Protein AF-A0A8J4WBY6-F1 (afdb_monomer)

Mean predicted aligned error: 2.32 Å

Solvent-accessible surface area (backbone atoms only — not comparable to full-atom values): 5522 Å² total; per-residue (Å²): 133,83,48,79,91,40,59,70,62,47,55,49,50,33,59,79,66,58,47,54,85,70,50,62,64,41,81,64,58,19,25,68,52,59,85,90,66,89,68,97,44,59,15,42,73,48,71,26,58,49,22,48,69,50,50,46,57,50,56,64,29,73,71,44,67,74,27,47,78,41,78,78,40,66,59,46,97,87,69,38,59,60,69,51,52,53,55,57,57,74,66,108

Structure (mmCIF, N/CA/C/O backbone):
data_AF-A0A8J4WBY6-F1
#
_entry.id   AF-A0A8J4WBY6-F1
#
loop_
_atom_site.group_PDB
_atom_site.id
_atom_site.type_symbol
_atom_site.label_atom_id
_atom_site.label_alt_id
_atom_site.label_comp_id
_atom_site.label_asym_id
_atom_site.label_entity_id
_atom_site.label_seq_id
_atom_site.pdbx_PDB_ins_code
_atom_site.Cartn_x
_atom_site.Cartn_y
_atom_site.Cartn_z
_atom_site.occupancy
_atom_site.B_iso_or_equiv
_atom_site.auth_seq_id
_atom_site.auth_comp_id
_atom_site.auth_asym_id
_atom_site.auth_atom_id
_atom_site.pdbx_PDB_model_num
ATOM 1 N N . MET A 1 1 ? -8.811 12.914 5.405 1.00 81.00 1 MET A N 1
ATOM 2 C CA . MET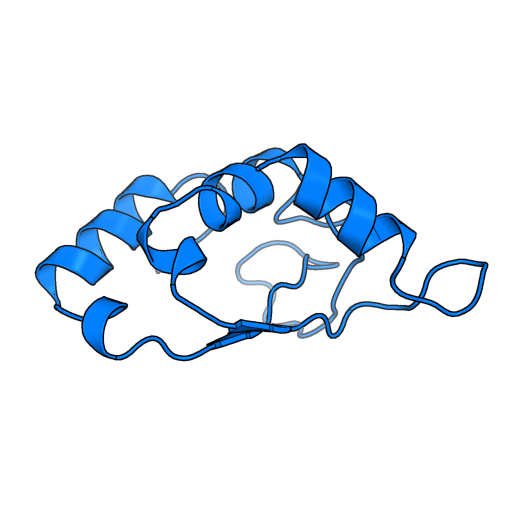 A 1 1 ? -8.553 12.215 4.132 1.00 81.00 1 MET A CA 1
ATOM 3 C C . MET A 1 1 ? -7.165 11.610 4.241 1.00 81.00 1 MET A C 1
ATOM 5 O O . MET A 1 1 ? -6.316 12.239 4.866 1.00 81.00 1 MET A O 1
ATOM 9 N N . TRP A 1 2 ? -6.964 10.394 3.747 1.00 90.38 2 TRP A N 1
ATOM 10 C CA . TRP A 1 2 ? -5.650 9.750 3.766 1.00 90.38 2 TRP A CA 1
ATOM 11 C C . TRP A 1 2 ? -4.750 10.310 2.658 1.00 90.38 2 TRP A C 1
ATOM 13 O O . TRP A 1 2 ? -5.240 10.670 1.589 1.00 90.38 2 TRP A O 1
ATOM 23 N N . THR A 1 3 ? -3.456 10.425 2.941 1.00 93.56 3 THR A N 1
ATOM 24 C CA . THR A 1 3 ? -2.386 10.767 2.000 1.00 93.56 3 THR A CA 1
ATOM 25 C C . THR A 1 3 ? -1.074 10.186 2.521 1.00 93.56 3 THR A C 1
ATOM 27 O O . THR A 1 3 ? -0.931 10.012 3.729 1.00 93.56 3 THR A O 1
ATOM 30 N N . THR A 1 4 ? -0.100 9.956 1.639 1.00 92.88 4 THR A N 1
ATOM 31 C CA . THR A 1 4 ? 1.239 9.503 2.038 1.00 92.88 4 THR A CA 1
ATOM 32 C C . THR A 1 4 ? 1.796 10.368 3.173 1.00 92.88 4 THR A C 1
ATOM 34 O O . THR A 1 4 ? 1.868 11.593 3.034 1.00 92.88 4 THR A O 1
ATOM 37 N N . GLY A 1 5 ? 2.183 9.738 4.282 1.00 93.56 5 GLY A N 1
ATOM 38 C CA . GLY A 1 5 ? 2.725 10.385 5.477 1.00 93.56 5 GLY A CA 1
ATOM 39 C C . GLY A 1 5 ? 1.718 10.624 6.608 1.00 93.56 5 GLY A C 1
ATOM 40 O O . GLY A 1 5 ? 2.092 11.222 7.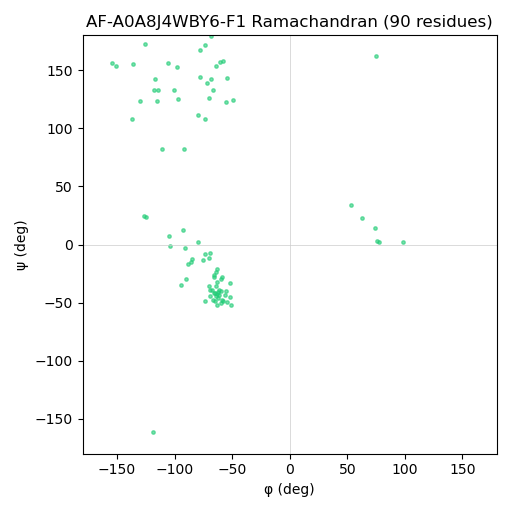618 1.00 93.56 5 GLY A O 1
ATOM 41 N N . ASN A 1 6 ? 0.454 10.203 6.466 1.00 95.94 6 ASN A N 1
ATOM 42 C CA . ASN A 1 6 ? -0.538 10.248 7.549 1.00 95.94 6 ASN A CA 1
ATOM 43 C C . ASN A 1 6 ? -1.210 8.897 7.859 1.00 95.94 6 ASN A C 1
ATOM 45 O O . ASN A 1 6 ? -2.304 8.866 8.431 1.00 95.94 6 ASN A O 1
ATOM 49 N N . GLU A 1 7 ? -0.545 7.793 7.522 1.00 96.81 7 GLU A N 1
ATOM 50 C CA . GLU A 1 7 ? -1.011 6.409 7.671 1.00 96.81 7 GLU A CA 1
ATOM 51 C C . GLU A 1 7 ? -1.509 6.135 9.095 1.00 96.81 7 GLU A C 1
ATOM 53 O O . GLU A 1 7 ? -2.664 5.750 9.278 1.00 96.81 7 GLU A O 1
ATOM 58 N N . ALA A 1 8 ? -0.699 6.453 10.110 1.00 95.94 8 ALA A N 1
ATOM 59 C CA . ALA A 1 8 ? -1.062 6.279 11.517 1.00 95.94 8 ALA A CA 1
ATOM 60 C C . ALA A 1 8 ? -2.379 6.982 11.904 1.00 95.94 8 ALA A C 1
ATOM 62 O O . ALA A 1 8 ? -3.200 6.424 12.632 1.00 95.94 8 ALA A O 1
ATOM 63 N N . SER A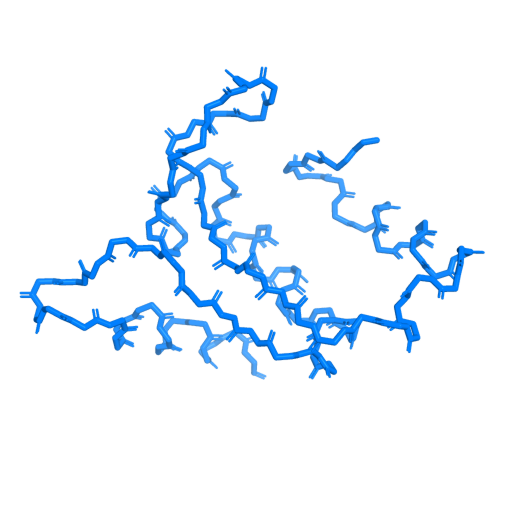 1 9 ? -2.619 8.196 11.392 1.00 97.19 9 SER A N 1
ATOM 64 C CA . SER A 1 9 ? -3.856 8.938 11.668 1.00 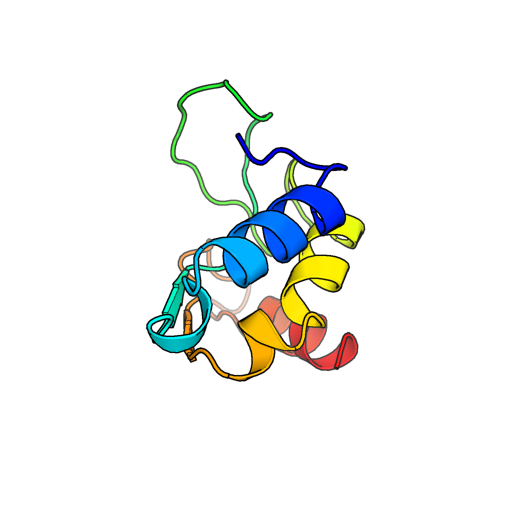97.19 9 SER A CA 1
ATOM 65 C C . SER A 1 9 ? -5.069 8.306 10.979 1.00 97.19 9 SER A C 1
ATOM 67 O O . SER A 1 9 ? -6.163 8.296 11.546 1.00 97.19 9 SER A O 1
ATOM 69 N N . MET A 1 10 ? -4.886 7.767 9.771 1.00 96.62 10 MET A N 1
ATOM 70 C CA . MET A 1 10 ? -5.932 7.042 9.049 1.00 96.62 10 MET A CA 1
ATOM 71 C C . MET A 1 10 ? -6.298 5.737 9.766 1.00 96.62 10 MET A C 1
ATOM 73 O O . MET A 1 10 ? -7.484 5.503 10.011 1.00 96.62 10 MET A O 1
ATOM 77 N N . LEU A 1 11 ? -5.292 4.950 10.164 1.00 96.88 11 LEU A N 1
ATOM 78 C CA . LEU A 1 11 ? -5.468 3.694 10.897 1.00 96.88 11 LEU A CA 1
ATOM 79 C C . LEU A 1 11 ? -6.233 3.917 12.204 1.00 96.88 11 LEU A C 1
ATOM 81 O O . LEU A 1 11 ? -7.248 3.264 12.453 1.00 96.88 11 LEU A O 1
ATOM 85 N N . GLU A 1 12 ? -5.811 4.910 12.990 1.00 97.25 12 GLU A N 1
ATOM 86 C CA . GLU A 1 12 ? -6.470 5.255 14.249 1.00 97.25 12 GLU A CA 1
ATOM 87 C C . GLU A 1 12 ? -7.923 5.684 14.043 1.00 97.25 12 GLU A C 1
ATOM 89 O O . GLU A 1 12 ? -8.828 5.228 14.743 1.00 97.25 12 GLU A O 1
ATOM 94 N N . LYS A 1 13 ? -8.186 6.508 13.026 1.00 97.31 13 LYS A N 1
ATOM 95 C CA . LYS A 1 13 ? -9.553 6.918 12.712 1.00 97.31 13 LYS A CA 1
ATOM 96 C C . LYS A 1 13 ? -10.439 5.723 12.352 1.00 97.31 13 LYS A C 1
ATOM 98 O O . LYS A 1 13 ? -11.599 5.700 12.752 1.00 97.31 13 LYS A O 1
ATOM 103 N N . GLY A 1 14 ? -9.917 4.742 11.618 1.00 96.81 14 GLY A N 1
ATOM 104 C CA . GLY A 1 14 ? -10.667 3.526 11.310 1.00 96.81 14 GLY A CA 1
ATOM 105 C C . GL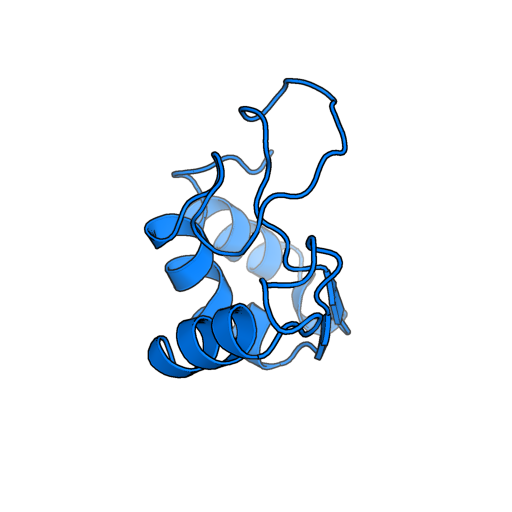Y A 1 14 ? -11.004 2.705 12.560 1.00 96.81 14 GLY A C 1
ATOM 106 O O . GLY A 1 14 ? -12.115 2.184 12.641 1.00 96.81 14 GLY A O 1
ATOM 107 N N . ARG A 1 15 ? -10.113 2.666 13.569 1.00 96.31 15 ARG A N 1
ATOM 108 C CA . ARG A 1 15 ? -10.376 1.989 14.854 1.00 96.31 15 ARG A CA 1
ATOM 109 C C . ARG A 1 15 ? -11.510 2.676 15.599 1.00 96.31 15 ARG A C 1
ATOM 111 O O . ARG A 1 15 ? -12.466 2.023 15.998 1.00 96.31 15 ARG A O 1
ATOM 118 N N . LEU A 1 16 ? -11.441 4.003 15.712 1.00 97.88 16 LEU A N 1
ATOM 119 C CA . LEU A 1 16 ? -12.471 4.812 16.372 1.00 97.88 16 LEU A CA 1
ATOM 120 C C . LEU A 1 16 ? -13.853 4.671 15.721 1.00 97.88 16 LEU A C 1
ATOM 122 O O . LEU A 1 16 ? -14.869 4.817 16.395 1.00 97.88 16 LEU A O 1
ATOM 126 N N . LEU A 1 17 ? -13.895 4.407 14.414 1.00 97.31 17 LEU A N 1
ATOM 127 C CA . LEU A 1 17 ? -15.132 4.224 13.658 1.00 97.31 17 LEU A CA 1
ATOM 128 C C . LEU A 1 17 ? -15.603 2.762 13.590 1.00 97.31 17 LEU A C 1
ATOM 130 O O . LEU A 1 17 ? -16.648 2.516 12.993 1.00 97.31 17 LEU A O 1
ATOM 134 N N . GLY A 1 18 ? -14.849 1.803 14.144 1.00 96.56 18 GLY A N 1
ATOM 135 C CA . GLY A 1 18 ? -15.142 0.370 14.008 1.00 96.56 18 GLY A CA 1
ATOM 136 C C . GLY A 1 18 ? -15.085 -0.131 12.559 1.00 96.56 18 GLY A C 1
ATOM 137 O O . GLY A 1 18 ? -15.728 -1.114 12.213 1.00 96.56 18 GLY A O 1
ATOM 138 N N . TYR A 1 19 ? -14.358 0.568 11.680 1.00 96.06 19 TYR A N 1
ATOM 139 C CA . TYR A 1 19 ? -14.325 0.261 10.246 1.00 96.06 19 TYR A CA 1
ATOM 140 C C . TYR A 1 19 ? -13.643 -1.082 9.960 1.00 96.06 19 TYR A C 1
ATOM 142 O O . TYR A 1 19 ? -14.079 -1.836 9.091 1.00 96.06 19 TYR A O 1
ATOM 150 N N . TRP A 1 20 ? -12.572 -1.377 10.699 1.00 96.12 20 TRP A N 1
ATOM 151 C CA . TRP A 1 20 ? -11.708 -2.527 10.442 1.00 96.12 20 TRP A CA 1
ATOM 152 C C . TRP A 1 20 ? -12.408 -3.871 10.651 1.00 96.12 20 TRP A C 1
ATOM 154 O O . TRP A 1 20 ? -12.058 -4.827 9.968 1.00 96.12 20 TRP A O 1
ATOM 164 N N . ASP A 1 21 ? -13.435 -3.933 11.500 1.00 94.94 21 ASP A N 1
ATOM 165 C CA . ASP A 1 21 ? -14.200 -5.160 11.772 1.00 94.94 21 ASP A CA 1
ATOM 166 C C . ASP A 1 21 ? -14.957 -5.672 10.533 1.00 94.94 21 ASP A C 1
ATOM 168 O O . ASP A 1 21 ? -15.280 -6.854 10.432 1.00 94.94 21 ASP A O 1
ATOM 172 N N . ALA A 1 22 ? -15.241 -4.781 9.578 1.00 95.88 22 ALA A N 1
ATOM 173 C CA . ALA A 1 22 ? -15.934 -5.098 8.333 1.00 95.88 22 ALA A CA 1
ATOM 174 C C . ALA A 1 22 ? -14.998 -5.158 7.112 1.00 95.88 22 ALA A C 1
ATOM 176 O O . ALA A 1 22 ? -15.466 -5.408 5.996 1.00 95.88 22 ALA A O 1
ATOM 177 N N . LEU A 1 23 ? -13.692 -4.909 7.279 1.00 96.94 23 LEU A N 1
ATOM 178 C CA . LEU A 1 23 ? -12.749 -4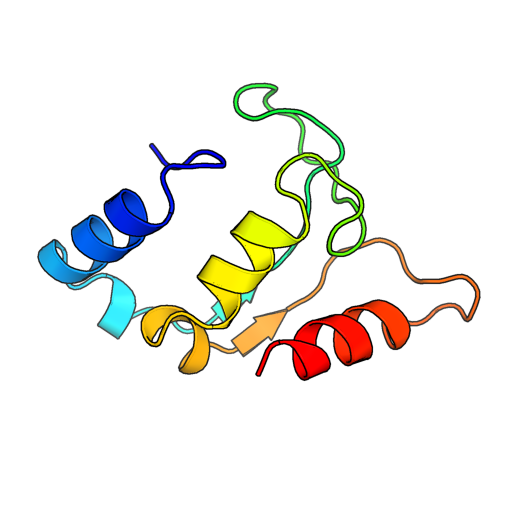.903 6.164 1.00 96.94 23 LEU A CA 1
ATOM 179 C C . LEU A 1 23 ? -12.470 -6.337 5.693 1.00 96.94 23 LEU A C 1
ATOM 181 O O . LEU A 1 23 ? -11.753 -7.089 6.343 1.00 96.94 23 LEU A O 1
ATOM 185 N N . ALA A 1 24 ? -12.997 -6.696 4.523 1.00 96.88 24 ALA A N 1
ATOM 186 C CA . ALA A 1 24 ? -12.795 -8.023 3.939 1.00 96.88 24 ALA A CA 1
ATOM 187 C C . ALA A 1 24 ? -11.621 -8.083 2.946 1.00 96.88 24 ALA A C 1
ATOM 189 O O . ALA A 1 24 ? -10.942 -9.105 2.842 1.00 96.88 24 ALA A O 1
ATOM 190 N N . ALA A 1 25 ? -11.389 -7.006 2.191 1.00 97.62 25 ALA A N 1
ATOM 191 C CA . ALA A 1 25 ? -10.376 -6.969 1.145 1.00 97.62 25 ALA A CA 1
ATOM 192 C C . ALA A 1 25 ? -9.807 -5.563 0.936 1.00 97.62 25 ALA A C 1
ATOM 194 O O . ALA A 1 25 ? -10.486 -4.562 1.170 1.00 97.62 25 ALA A O 1
ATOM 195 N N . VAL A 1 26 ? -8.570 -5.509 0.446 1.00 97.38 26 VAL A N 1
ATOM 196 C CA . VAL A 1 26 ? -7.855 -4.291 0.070 1.00 97.38 26 VAL A CA 1
ATOM 197 C C . VAL A 1 26 ? -7.280 -4.473 -1.328 1.00 97.38 26 VAL A C 1
ATOM 199 O O . VAL A 1 26 ? -6.497 -5.391 -1.572 1.00 97.38 26 VAL A O 1
ATOM 202 N N . HIS A 1 27 ? -7.634 -3.572 -2.241 1.00 98.19 27 HIS A N 1
ATOM 203 C CA . HIS A 1 27 ? -6.903 -3.414 -3.495 1.00 98.19 27 HIS A CA 1
ATOM 204 C C . HIS A 1 27 ? -5.658 -2.585 -3.199 1.00 98.19 27 HIS A C 1
ATOM 206 O O . HIS A 1 27 ? -5.749 -1.418 -2.814 1.00 98.19 27 HIS A O 1
ATOM 212 N N . PHE A 1 28 ? -4.497 -3.218 -3.284 1.00 97.94 28 PHE A N 1
ATOM 213 C CA . PHE A 1 28 ? -3.261 -2.695 -2.728 1.00 97.94 28 PHE A CA 1
ATOM 214 C C . PHE A 1 28 ? -2.308 -2.295 -3.847 1.00 97.94 28 PHE A C 1
ATOM 216 O O . PHE A 1 28 ? -1.418 -3.044 -4.238 1.00 97.94 28 PHE A O 1
ATOM 223 N N . ASN A 1 29 ? -2.529 -1.098 -4.382 1.00 98.25 29 ASN A N 1
ATOM 224 C CA . ASN A 1 29 ? -1.825 -0.583 -5.550 1.00 98.25 29 ASN A CA 1
ATOM 225 C C . ASN A 1 29 ? -1.013 0.660 -5.171 1.00 98.25 29 ASN A C 1
ATOM 227 O O . ASN A 1 29 ? -1.484 1.501 -4.403 1.00 98.25 29 ASN A O 1
ATOM 231 N N . ASP A 1 30 ? 0.184 0.813 -5.741 1.00 98.25 30 ASP A N 1
ATOM 232 C CA . ASP A 1 30 ? 0.867 2.109 -5.719 1.00 98.25 30 ASP A CA 1
ATOM 233 C C . ASP A 1 30 ? 0.235 3.034 -6.782 1.00 98.25 30 ASP A C 1
ATOM 235 O O . ASP A 1 30 ? -0.517 2.588 -7.652 1.00 98.25 30 ASP A O 1
ATOM 239 N N . SER A 1 31 ? 0.534 4.330 -6.752 1.00 97.88 31 SER A N 1
ATOM 240 C CA . SER A 1 31 ? -0.023 5.322 -7.677 1.00 97.88 31 SER A CA 1
ATOM 241 C C . SER A 1 31 ? 1.047 5.917 -8.585 1.00 97.88 31 SER A C 1
ATOM 243 O O . SER A 1 31 ? 2.071 6.412 -8.117 1.00 97.88 31 SER A O 1
ATOM 245 N N . LYS A 1 32 ? 0.776 5.991 -9.894 1.00 98.19 32 LYS A N 1
ATOM 246 C CA . LYS A 1 32 ? 1.625 6.719 -10.857 1.00 98.19 32 LYS A CA 1
ATOM 247 C C . LYS A 1 32 ? 1.582 8.242 -10.676 1.00 98.19 32 LYS A C 1
ATOM 249 O O . LYS A 1 32 ? 2.349 8.937 -11.337 1.00 98.19 32 LYS A O 1
ATOM 254 N N . TYR A 1 33 ? 0.710 8.777 -9.815 1.00 97.31 33 TYR A N 1
ATOM 255 C CA . TYR A 1 33 ? 0.549 10.219 -9.597 1.00 97.31 33 TYR A CA 1
ATOM 256 C C . TYR A 1 33 ? 0.442 10.603 -8.111 1.00 97.31 33 TYR A C 1
ATOM 258 O O . TYR A 1 33 ? -0.033 9.800 -7.305 1.00 97.31 33 TYR A O 1
ATOM 266 N N . PRO A 1 34 ? 0.798 11.851 -7.741 1.00 96.19 34 PRO A N 1
ATOM 267 C CA . PRO A 1 34 ? 0.609 12.359 -6.385 1.00 96.19 34 PRO A CA 1
ATOM 268 C C . PRO A 1 34 ? -0.849 12.310 -5.909 1.00 96.19 34 PRO A C 1
ATOM 270 O O . PRO A 1 34 ? -1.793 12.358 -6.710 1.00 96.19 34 PRO A O 1
ATOM 273 N N . SER A 1 35 ? -1.019 12.309 -4.585 1.00 95.06 35 SER A N 1
ATOM 274 C CA . SER A 1 35 ? -2.319 12.470 -3.926 1.00 95.06 35 SER A CA 1
ATOM 275 C C . SER A 1 35 ? -3.037 13.742 -4.397 1.00 95.06 35 SER A C 1
ATOM 277 O O . SER A 1 35 ? -2.409 14.766 -4.669 1.00 95.06 35 SER A O 1
ATOM 279 N N . GLY A 1 36 ? -4.362 13.669 -4.533 1.00 94.25 36 GLY A N 1
ATOM 280 C CA . GLY A 1 36 ? -5.193 14.780 -5.011 1.00 94.25 36 GLY A CA 1
ATOM 281 C C . GLY A 1 36 ? -5.173 15.012 -6.528 1.00 94.25 36 GLY A C 1
ATOM 282 O O . GLY A 1 36 ? -5.841 15.924 -7.004 1.00 94.25 36 GLY A O 1
ATOM 283 N N . SER A 1 37 ? -4.459 14.192 -7.309 1.00 95.56 37 SER A N 1
ATOM 284 C CA . SER A 1 37 ? -4.419 14.314 -8.778 1.00 95.56 37 SER A CA 1
ATOM 285 C C . SER A 1 37 ? -5.678 13.813 -9.500 1.00 95.56 37 SER A C 1
ATOM 287 O O . SER A 1 37 ? -5.833 14.082 -10.691 1.00 95.56 37 SER A O 1
ATOM 289 N N . CYS A 1 38 ? -6.562 13.085 -8.806 1.00 94.81 38 CYS A N 1
ATOM 290 C CA . CYS A 1 38 ? -7.787 12.486 -9.353 1.00 94.81 38 CYS A CA 1
ATOM 291 C C . CYS A 1 38 ? -7.548 11.604 -10.595 1.00 94.81 38 CYS A C 1
ATOM 293 O O . CYS A 1 38 ? -8.380 11.553 -11.502 1.00 94.81 38 CYS A O 1
ATOM 295 N N . LYS A 1 39 ? -6.399 10.917 -10.650 1.00 96.69 39 LYS A N 1
ATOM 296 C CA . LYS A 1 39 ? -6.048 9.974 -11.716 1.00 96.69 39 LYS A CA 1
ATOM 297 C C . LYS A 1 39 ? -5.929 8.565 -11.163 1.00 96.69 39 LYS A C 1
ATOM 299 O O . LYS A 1 39 ? -5.094 8.307 -10.305 1.00 96.69 39 LYS A O 1
ATOM 304 N N . ASP A 1 40 ? -6.708 7.662 -11.737 1.00 96.69 40 ASP A N 1
ATOM 305 C CA . ASP A 1 40 ? -6.692 6.247 -11.389 1.00 96.69 40 ASP A CA 1
ATOM 306 C C . ASP A 1 40 ? -5.712 5.490 -12.296 1.00 96.69 40 ASP A C 1
ATOM 308 O O . ASP A 1 40 ? -6.058 5.023 -13.386 1.00 96.69 40 ASP A O 1
ATOM 312 N N . ARG A 1 41 ? -4.424 5.534 -11.942 1.00 97.75 41 ARG A N 1
ATOM 313 C CA . ARG A 1 41 ? -3.349 4.849 -12.673 1.00 97.75 41 ARG A CA 1
ATOM 314 C C . ARG A 1 41 ? -2.412 4.185 -11.682 1.00 97.75 41 ARG A C 1
ATOM 316 O O . ARG A 1 41 ? -1.620 4.861 -11.025 1.00 97.75 41 ARG A O 1
ATO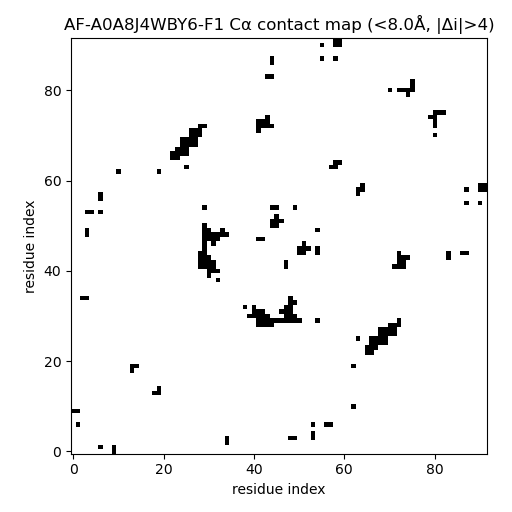M 323 N N . HIS A 1 42 ? -2.492 2.864 -11.625 1.00 98.31 42 HIS A N 1
ATOM 324 C CA . HIS A 1 42 ? -1.697 2.057 -10.716 1.00 98.31 42 HIS A CA 1
ATOM 325 C C . HIS A 1 42 ? -0.232 2.011 -11.146 1.00 98.31 42 HIS A C 1
ATOM 327 O O . HIS A 1 42 ? 0.081 1.902 -12.334 1.00 98.31 42 HIS A O 1
ATOM 333 N N . ALA A 1 43 ? 0.662 2.096 -10.171 1.00 98.19 43 ALA A N 1
ATOM 334 C CA . ALA A 1 43 ? 2.070 1.759 -10.303 1.00 98.19 43 ALA A CA 1
ATOM 335 C C . ALA A 1 43 ? 2.328 0.422 -9.602 1.00 98.19 43 ALA A C 1
ATOM 337 O O . ALA A 1 43 ? 1.588 0.029 -8.699 1.00 98.19 43 ALA A O 1
ATOM 338 N N . ARG A 1 44 ? 3.393 -0.270 -10.016 1.00 98.19 44 ARG A N 1
ATOM 339 C CA . ARG A 1 44 ? 3.879 -1.443 -9.284 1.00 98.19 44 ARG A CA 1
ATOM 340 C C . ARG A 1 44 ? 4.287 -1.065 -7.866 1.00 98.19 44 ARG A C 1
ATOM 342 O O . ARG A 1 44 ? 4.610 0.091 -7.589 1.00 98.19 44 ARG A O 1
ATOM 349 N N . ILE A 1 45 ? 4.286 -2.057 -6.988 1.00 98.31 45 ILE A N 1
ATOM 350 C CA . ILE A 1 45 ? 4.514 -1.874 -5.556 1.00 98.31 45 ILE A CA 1
ATOM 351 C C . ILE A 1 45 ? 5.848 -1.160 -5.296 1.00 98.31 45 ILE A C 1
ATOM 353 O O . ILE A 1 45 ? 6.909 -1.612 -5.727 1.00 98.31 45 ILE A O 1
ATOM 357 N N . GLY A 1 46 ? 5.780 -0.018 -4.606 1.00 97.50 46 GLY A N 1
ATOM 358 C CA . GLY A 1 46 ? 6.938 0.802 -4.249 1.00 97.50 46 GLY A CA 1
ATOM 359 C C . GLY A 1 46 ? 7.536 1.635 -5.390 1.00 97.50 46 GLY A C 1
ATOM 360 O O . GLY A 1 46 ? 8.551 2.298 -5.181 1.00 97.50 46 GLY A O 1
ATOM 361 N N . GLN A 1 47 ? 6.941 1.613 -6.586 1.00 97.62 47 GLN A N 1
ATOM 362 C CA . GLN A 1 47 ? 7.433 2.317 -7.782 1.00 97.62 47 GLN A CA 1
ATOM 363 C C . GLN A 1 47 ? 6.615 3.576 -8.107 1.00 97.62 47 GLN A C 1
ATOM 365 O O . GLN A 1 47 ? 6.802 4.177 -9.166 1.00 97.62 47 GLN A O 1
ATOM 370 N N . GLY A 1 48 ? 5.693 3.966 -7.227 1.00 97.75 48 GLY A N 1
ATOM 371 C CA . GLY A 1 48 ? 4.834 5.130 -7.382 1.00 97.75 48 GLY A CA 1
ATOM 372 C C . GLY A 1 48 ? 5.010 6.183 -6.287 1.00 97.75 48 GLY A C 1
ATOM 373 O O . GLY A 1 48 ? 6.029 6.266 -5.602 1.00 97.75 48 GLY A O 1
ATOM 374 N N . TYR A 1 49 ? 3.998 7.039 -6.169 1.00 97.88 49 TYR A N 1
ATOM 375 C CA . TYR A 1 49 ? 3.965 8.185 -5.260 1.00 97.88 49 TYR A CA 1
ATOM 376 C C . TYR A 1 49 ? 3.473 7.847 -3.848 1.00 97.88 49 TYR A C 1
ATOM 378 O O . TYR A 1 49 ? 3.663 8.661 -2.942 1.00 97.88 49 TYR A O 1
ATOM 386 N N . ILE A 1 50 ? 2.838 6.687 -3.638 1.00 97.88 50 ILE A N 1
ATOM 387 C CA . ILE A 1 50 ? 2.607 6.184 -2.276 1.00 97.88 50 ILE A CA 1
ATOM 388 C C . ILE A 1 50 ? 3.950 5.684 -1.746 1.00 97.88 50 ILE A C 1
ATOM 390 O O . ILE A 1 50 ? 4.400 6.118 -0.685 1.00 97.88 50 ILE A O 1
ATOM 394 N N . GLY A 1 51 ? 4.636 4.870 -2.554 1.00 97.88 51 GLY A N 1
ATOM 395 C CA . GLY A 1 51 ? 6.017 4.474 -2.337 1.00 97.88 51 GLY A CA 1
ATOM 396 C C . GLY A 1 51 ? 6.202 3.437 -1.230 1.00 97.88 51 GLY A C 1
ATOM 397 O O . GLY A 1 51 ? 5.359 3.232 -0.356 1.00 97.88 51 GLY A O 1
ATOM 398 N N . THR A 1 52 ? 7.369 2.790 -1.253 1.00 97.94 52 THR A N 1
ATOM 399 C CA . THR A 1 52 ? 7.682 1.611 -0.430 1.00 97.94 52 THR A CA 1
ATOM 400 C C . THR A 1 52 ? 7.403 1.808 1.054 1.00 97.94 52 THR A C 1
ATOM 402 O O . THR A 1 52 ? 6.802 0.941 1.675 1.00 97.94 52 THR A O 1
ATOM 405 N N . LYS A 1 53 ? 7.805 2.947 1.632 1.00 97.56 53 LYS A N 1
ATOM 406 C CA . LYS A 1 53 ? 7.699 3.174 3.079 1.00 97.56 53 LYS A CA 1
ATOM 407 C C . LYS A 1 53 ? 6.246 3.164 3.566 1.00 97.56 53 LYS A C 1
ATOM 409 O O . LYS A 1 53 ? 5.935 2.453 4.513 1.00 97.56 53 LYS A O 1
ATOM 414 N N . ALA A 1 54 ? 5.376 3.948 2.930 1.00 97.62 54 ALA A N 1
ATOM 415 C CA . ALA A 1 54 ? 3.976 4.048 3.338 1.00 97.62 54 ALA A CA 1
ATOM 416 C C . ALA A 1 54 ? 3.215 2.753 3.043 1.00 97.62 54 ALA A C 1
ATOM 418 O O . ALA A 1 54 ? 2.416 2.303 3.858 1.00 97.62 54 ALA A O 1
ATOM 419 N N . MET A 1 55 ? 3.500 2.114 1.904 1.00 97.88 55 MET A N 1
ATOM 420 C CA . MET A 1 55 ? 2.913 0.814 1.586 1.00 97.88 55 MET A CA 1
ATOM 421 C C . MET A 1 55 ? 3.323 -0.246 2.611 1.00 97.88 55 MET A C 1
ATOM 423 O O . MET A 1 55 ? 2.465 -0.957 3.121 1.00 97.88 55 MET A O 1
ATOM 427 N N . GLN A 1 56 ? 4.603 -0.320 2.973 1.00 98.00 56 GLN A N 1
ATOM 428 C CA . GLN A 1 56 ? 5.072 -1.233 4.011 1.00 98.00 56 GLN A CA 1
ATOM 429 C C . GLN A 1 56 ? 4.369 -0.977 5.350 1.00 98.00 56 GLN A C 1
ATOM 431 O O . GLN A 1 56 ? 3.867 -1.919 5.954 1.00 98.00 56 GLN A O 1
ATOM 436 N N . GLU A 1 57 ? 4.277 0.281 5.788 1.00 97.56 57 GLU A N 1
ATOM 437 C CA . GLU A 1 57 ? 3.580 0.645 7.029 1.00 97.56 57 GLU A CA 1
ATOM 438 C C . GLU A 1 57 ? 2.118 0.175 7.032 1.00 97.56 57 GLU A C 1
ATOM 440 O O . GLU A 1 57 ? 1.659 -0.399 8.019 1.00 97.56 57 GLU A O 1
ATOM 445 N N . LEU A 1 58 ? 1.403 0.358 5.917 1.00 97.12 58 LEU A N 1
ATOM 446 C CA . LEU A 1 58 ? 0.020 -0.095 5.776 1.00 97.12 58 LEU A CA 1
ATOM 447 C C . LEU A 1 58 ? -0.095 -1.617 5.727 1.00 97.12 58 LEU A C 1
ATOM 449 O O . LEU A 1 58 ? -0.967 -2.172 6.384 1.00 97.12 58 LEU A O 1
ATOM 453 N N . LEU A 1 59 ? 0.769 -2.304 4.974 1.00 97.62 59 LEU A N 1
ATOM 454 C CA . LEU A 1 59 ? 0.696 -3.757 4.851 1.00 97.62 59 LEU A CA 1
ATOM 455 C C . LEU A 1 59 ? 0.968 -4.437 6.197 1.00 97.62 59 LEU A C 1
ATOM 457 O O . LEU A 1 59 ? 0.252 -5.366 6.552 1.00 97.62 59 LEU A O 1
ATOM 461 N N . CYS A 1 60 ? 1.955 -3.962 6.960 1.00 97.25 60 CYS A N 1
ATOM 462 C CA . CYS A 1 60 ? 2.293 -4.501 8.280 1.00 97.25 60 CYS A CA 1
ATOM 463 C C . CYS A 1 60 ? 1.272 -4.131 9.373 1.00 97.25 60 CYS A C 1
ATOM 465 O O . CYS A 1 60 ? 1.372 -4.637 10.493 1.00 97.25 60 CYS A O 1
ATOM 467 N N . ALA A 1 61 ? 0.311 -3.247 9.088 1.00 96.81 61 ALA A N 1
ATOM 468 C CA . ALA A 1 61 ? -0.698 -2.846 10.056 1.00 96.81 61 ALA A CA 1
ATOM 469 C C . ALA A 1 61 ? -1.622 -4.036 10.395 1.00 96.81 61 ALA A C 1
ATOM 471 O O . ALA A 1 61 ? -2.122 -4.699 9.476 1.00 96.81 61 ALA A O 1
ATOM 472 N N . PRO A 1 62 ? -1.905 -4.309 11.686 1.00 95.69 62 PRO A N 1
ATOM 473 C CA . PRO A 1 62 ? -2.799 -5.398 12.091 1.00 95.69 62 PRO A CA 1
ATOM 474 C C . PRO A 1 62 ? -4.160 -5.365 11.385 1.00 95.69 62 PRO A C 1
ATOM 476 O O . PRO A 1 62 ? -4.726 -6.405 11.061 1.00 95.69 62 PRO A O 1
ATOM 479 N N . GLU A 1 63 ? -4.655 -4.163 11.094 1.00 94.88 63 GLU A N 1
ATOM 480 C CA . GLU A 1 63 ? -5.918 -3.918 10.405 1.00 94.88 63 GLU A CA 1
ATOM 481 C C . GLU A 1 63 ? -5.945 -4.459 8.972 1.00 94.88 63 GLU A C 1
ATOM 483 O O . 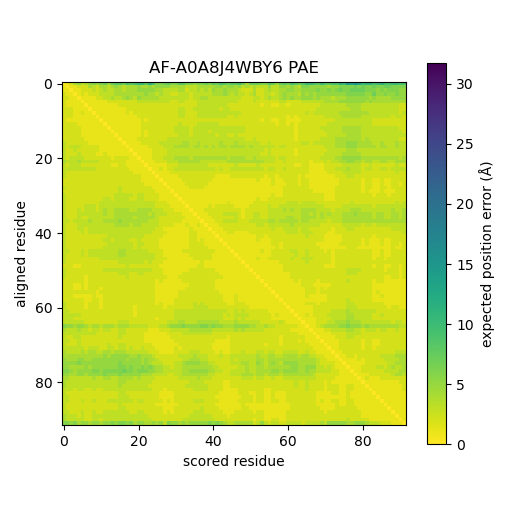GLU A 1 63 ? -7.005 -4.854 8.490 1.00 94.88 63 GLU A O 1
ATOM 488 N N . PHE A 1 64 ? -4.799 -4.467 8.285 1.00 95.50 64 PHE A N 1
ATOM 489 C CA . PHE A 1 64 ? -4.668 -4.944 6.906 1.00 95.50 64 PHE A CA 1
ATOM 490 C C . PHE A 1 64 ? -4.338 -6.438 6.857 1.00 95.50 64 PHE A C 1
ATOM 492 O O . PHE A 1 64 ? -4.753 -7.118 5.924 1.00 95.50 64 PHE A O 1
ATOM 499 N N . GLN A 1 65 ? -3.651 -6.970 7.874 1.00 94.25 65 GLN A N 1
ATOM 500 C CA . GLN A 1 65 ? -3.266 -8.387 7.954 1.00 94.25 65 GLN A CA 1
ATOM 501 C C . GLN A 1 65 ? -4.456 -9.358 8.015 1.00 94.25 65 GLN A C 1
ATOM 503 O O . GLN A 1 65 ? -4.320 -10.533 7.681 1.00 94.25 65 GLN A O 1
ATOM 508 N N . GLN A 1 66 ? -5.626 -8.874 8.422 1.00 90.56 66 GLN A N 1
ATOM 509 C CA . GLN A 1 66 ? -6.875 -9.642 8.434 1.00 90.56 66 GLN A CA 1
ATOM 510 C C . GLN A 1 66 ? -7.619 -9.642 7.086 1.00 90.56 66 GLN A C 1
ATOM 512 O O . GLN A 1 66 ? -8.545 -10.430 6.905 1.00 90.56 66 GLN A O 1
ATOM 517 N N . ALA A 1 67 ? -7.237 -8.774 6.145 1.00 96.19 67 ALA A N 1
ATOM 518 C CA . ALA A 1 67 ? -7.929 -8.602 4.874 1.00 96.19 67 ALA A CA 1
ATOM 519 C C . ALA A 1 67 ? -7.255 -9.381 3.735 1.00 96.19 67 ALA A C 1
ATOM 521 O O . ALA A 1 67 ? -6.041 -9.585 3.708 1.00 96.19 67 ALA A O 1
ATOM 522 N N . VAL A 1 68 ? -8.045 -9.767 2.732 1.00 97.69 68 VAL A N 1
ATOM 523 C CA . VAL A 1 68 ? -7.500 -10.274 1.466 1.00 97.69 68 VAL A CA 1
ATOM 524 C C . VAL A 1 68 ? -6.845 -9.123 0.708 1.00 97.69 68 VAL A C 1
ATOM 526 O O . VAL A 1 68 ? -7.486 -8.114 0.428 1.00 97.69 68 VAL A O 1
ATOM 529 N N . VAL A 1 69 ? -5.581 -9.289 0.325 1.00 97.62 69 VAL A N 1
ATOM 530 C CA . VAL A 1 69 ? -4.855 -8.299 -0.476 1.00 97.62 69 VAL A CA 1
ATOM 531 C C . VAL A 1 69 ? -4.900 -8.677 -1.955 1.00 97.62 69 VAL A C 1
ATOM 533 O O . VAL A 1 69 ? -4.511 -9.783 -2.332 1.00 97.62 69 VAL A O 1
ATOM 536 N N . VAL A 1 70 ? -5.367 -7.749 -2.791 1.00 98.19 70 V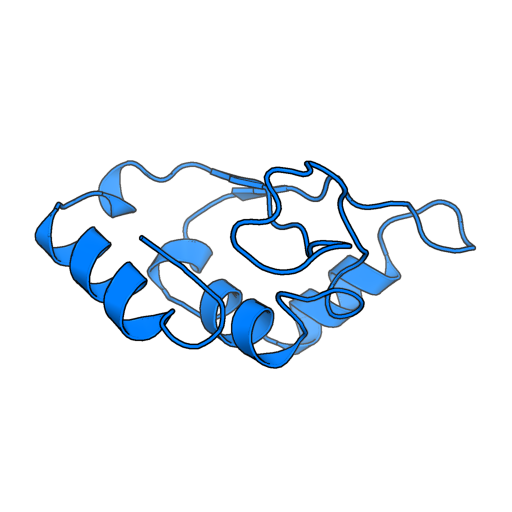AL A N 1
ATOM 537 C CA . VAL A 1 70 ? -5.515 -7.914 -4.244 1.00 98.19 70 VAL A CA 1
ATOM 538 C C . VAL A 1 70 ? -4.628 -6.904 -4.966 1.00 98.19 70 VAL A C 1
ATOM 540 O O . VAL A 1 70 ? -4.637 -5.721 -4.630 1.00 98.19 70 VAL A O 1
ATOM 543 N N . LEU A 1 71 ? -3.873 -7.369 -5.963 1.00 98.06 71 LEU A N 1
ATOM 544 C CA . LEU A 1 71 ? -3.059 -6.521 -6.833 1.00 98.06 71 LEU A CA 1
ATOM 545 C C . LEU A 1 71 ? -3.771 -6.287 -8.165 1.00 98.06 71 LEU A C 1
ATOM 547 O O . LEU A 1 71 ? -4.226 -7.232 -8.805 1.00 98.06 71 LEU A O 1
ATOM 551 N N . GLU A 1 72 ? -3.800 -5.032 -8.597 1.00 97.88 72 GLU A N 1
ATOM 552 C CA . GLU A 1 72 ? -4.295 -4.582 -9.906 1.00 97.88 72 GLU A CA 1
ATOM 553 C C . GLU A 1 72 ? -3.221 -3.738 -10.616 1.00 97.88 72 GLU A C 1
ATOM 555 O O . GLU A 1 72 ? -3.519 -2.849 -11.421 1.00 97.88 72 GLU A O 1
ATOM 560 N N . THR A 1 73 ? -1.956 -3.964 -10.252 1.00 97.19 73 THR A N 1
ATOM 561 C CA . THR A 1 73 ? -0.790 -3.289 -10.822 1.00 97.19 73 THR A CA 1
ATOM 562 C C . THR A 1 73 ? -0.495 -3.804 -12.234 1.00 97.19 73 THR A C 1
ATOM 564 O O . THR A 1 73 ? -1.096 -4.759 -12.718 1.00 97.19 73 THR A O 1
ATOM 567 N N . GLU A 1 74 ? 0.426 -3.163 -12.947 1.00 94.75 74 GLU A N 1
ATOM 568 C CA . GLU A 1 74 ? 0.959 -3.752 -14.180 1.00 94.75 74 GLU A CA 1
ATOM 569 C C . GLU A 1 74 ? 1.806 -4.986 -13.834 1.00 94.75 74 GLU A C 1
ATOM 571 O O . GLU A 1 74 ? 2.531 -4.988 -12.837 1.00 94.75 74 GLU A O 1
ATOM 576 N N . SER A 1 75 ? 1.735 -6.035 -14.656 1.00 96.50 75 SER A N 1
ATOM 577 C CA . SER A 1 75 ? 2.586 -7.215 -14.485 1.00 96.50 75 SER A CA 1
ATOM 578 C C . SER A 1 75 ? 4.070 -6.872 -14.676 1.00 96.50 75 SER A C 1
ATOM 580 O O . SER A 1 75 ? 4.425 -5.924 -15.380 1.00 96.50 75 SER A O 1
ATOM 582 N N . GLY A 1 76 ? 4.952 -7.651 -14.049 1.00 94.12 76 GLY A N 1
ATOM 583 C CA . GLY A 1 76 ? 6.391 -7.577 -14.274 1.00 94.12 76 GLY A CA 1
ATOM 584 C C . GLY A 1 76 ? 6.806 -8.059 -15.665 1.00 94.12 76 GLY A C 1
ATOM 585 O O . GLY A 1 76 ? 5.984 -8.489 -16.471 1.00 94.12 76 GLY A O 1
ATOM 586 N N . GLU A 1 77 ? 8.111 -8.009 -15.938 1.00 94.44 77 GLU A N 1
ATOM 587 C CA . GLU A 1 77 ? 8.689 -8.445 -17.220 1.00 94.44 77 GLU A CA 1
ATOM 588 C C . GLU A 1 77 ? 8.392 -9.917 -17.542 1.00 94.44 77 GLU A C 1
ATOM 590 O O . GLU A 1 77 ? 8.283 -10.291 -18.706 1.00 94.44 77 GLU A O 1
ATOM 595 N N . ASP A 1 78 ? 8.209 -10.744 -16.511 1.00 96.25 78 ASP A N 1
ATOM 596 C CA . ASP A 1 78 ? 7.824 -12.151 -16.625 1.00 96.25 78 ASP A CA 1
ATOM 597 C C . ASP A 1 78 ? 6.317 -12.356 -16.881 1.00 96.25 78 ASP A C 1
ATOM 599 O O . ASP A 1 78 ? 5.849 -13.492 -16.949 1.00 96.25 78 ASP A O 1
ATOM 603 N N . GLY A 1 79 ? 5.548 -11.271 -17.008 1.00 97.38 79 GLY A N 1
ATOM 604 C CA . GLY A 1 79 ? 4.100 -11.298 -17.185 1.00 97.38 79 GLY A CA 1
ATOM 605 C C . GLY A 1 79 ? 3.324 -11.662 -15.917 1.00 97.38 79 GLY A C 1
ATOM 606 O O . GLY A 1 79 ? 2.137 -11.968 -16.008 1.00 97.38 79 GLY A O 1
ATOM 607 N N . THR A 1 80 ? 3.955 -11.641 -14.736 1.00 97.25 80 THR A N 1
ATOM 608 C CA . THR A 1 80 ? 3.306 -11.995 -13.464 1.00 97.25 80 THR A CA 1
ATOM 609 C C . THR A 1 80 ? 3.445 -10.900 -12.403 1.00 97.25 80 THR A C 1
ATOM 611 O O . THR A 1 80 ? 4.166 -9.921 -12.575 1.00 97.25 80 THR A O 1
ATOM 614 N N . HIS A 1 81 ? 2.763 -11.068 -11.266 1.00 97.69 81 HIS A N 1
ATOM 615 C CA . HIS A 1 81 ? 2.937 -10.218 -10.078 1.00 97.69 81 HIS A CA 1
ATOM 616 C C . HIS A 1 81 ? 3.961 -10.781 -9.082 1.00 97.69 81 HIS A C 1
ATOM 618 O O . HIS A 1 81 ? 4.016 -10.331 -7.940 1.00 97.69 81 HIS A O 1
ATOM 624 N N . ARG A 1 82 ? 4.760 -11.786 -9.470 1.00 97.81 82 ARG A N 1
ATOM 625 C CA . ARG A 1 82 ? 5.668 -12.493 -8.557 1.00 97.81 82 ARG A CA 1
ATOM 626 C C . ARG A 1 82 ? 6.602 -11.545 -7.813 1.00 97.81 82 ARG A C 1
ATOM 628 O O . ARG A 1 82 ? 6.674 -11.636 -6.595 1.00 97.81 82 ARG A O 1
ATOM 635 N N . GLY A 1 83 ? 7.265 -10.636 -8.528 1.00 97.69 83 GLY A N 1
ATOM 636 C CA . GLY A 1 83 ? 8.213 -9.700 -7.917 1.00 97.69 83 GLY A CA 1
ATOM 637 C C . GLY A 1 83 ? 7.557 -8.760 -6.902 1.00 97.69 83 GLY A C 1
ATOM 638 O O . GLY A 1 83 ? 8.099 -8.553 -5.820 1.00 97.69 83 GLY A O 1
ATOM 639 N N . ASP A 1 84 ? 6.359 -8.255 -7.213 1.00 97.94 84 ASP A N 1
ATOM 640 C CA . ASP A 1 84 ? 5.579 -7.408 -6.302 1.00 97.94 84 ASP A CA 1
ATOM 641 C C . ASP A 1 84 ? 5.171 -8.200 -5.042 1.00 97.94 84 ASP A C 1
ATOM 643 O O . ASP A 1 84 ? 5.343 -7.724 -3.922 1.00 97.94 84 ASP A O 1
ATOM 647 N N . ILE A 1 85 ? 4.705 -9.444 -5.210 1.00 98.00 85 ILE A N 1
ATOM 648 C CA . ILE A 1 85 ? 4.313 -10.330 -4.101 1.00 98.00 85 ILE A CA 1
ATOM 649 C C . ILE A 1 85 ? 5.519 -10.718 -3.234 1.00 98.00 85 ILE A C 1
ATOM 651 O O . ILE A 1 85 ? 5.405 -10.755 -2.011 1.00 98.00 85 ILE A O 1
ATOM 655 N N . GLU A 1 86 ? 6.668 -11.028 -3.836 1.00 98.06 86 GLU A N 1
ATOM 656 C CA . GLU A 1 86 ? 7.904 -11.351 -3.113 1.00 98.06 86 GLU A CA 1
ATOM 657 C C . GLU A 1 86 ? 8.397 -10.153 -2.298 1.00 98.06 86 GLU A C 1
ATOM 659 O O . GLU A 1 86 ? 8.727 -10.311 -1.121 1.00 98.06 86 GLU A O 1
ATOM 664 N N . LEU A 1 87 ? 8.358 -8.949 -2.877 1.00 98.00 87 LEU A N 1
ATOM 665 C CA . LEU A 1 87 ? 8.664 -7.716 -2.159 1.00 98.00 87 LEU A CA 1
ATOM 666 C C . LEU A 1 87 ? 7.711 -7.508 -0.976 1.00 98.00 87 LEU A C 1
ATOM 668 O O . LEU A 1 87 ? 8.172 -7.305 0.143 1.00 98.00 87 LEU A O 1
ATOM 672 N N . MET A 1 88 ? 6.399 -7.616 -1.190 1.00 97.81 88 MET A N 1
ATOM 673 C CA . MET A 1 88 ? 5.406 -7.467 -0.119 1.00 97.81 88 MET A CA 1
ATOM 674 C C . MET A 1 88 ? 5.592 -8.497 0.996 1.00 97.81 88 MET A C 1
ATOM 676 O O . MET A 1 88 ? 5.493 -8.160 2.170 1.00 97.81 88 MET A O 1
ATOM 680 N N . ARG A 1 89 ? 5.909 -9.749 0.650 1.00 97.12 89 ARG A N 1
ATOM 681 C CA . ARG A 1 89 ? 6.206 -10.796 1.636 1.00 97.12 89 ARG A CA 1
ATOM 682 C C . ARG A 1 89 ? 7.475 -10.520 2.429 1.00 97.12 89 ARG A C 1
ATOM 684 O O . ARG A 1 89 ? 7.548 -10.955 3.565 1.00 97.12 89 ARG A O 1
ATOM 691 N N . SER A 1 90 ? 8.448 -9.802 1.868 1.00 98.19 90 SER A N 1
ATOM 692 C CA . SER A 1 90 ? 9.660 -9.419 2.606 1.00 98.19 90 SER A CA 1
ATOM 693 C C . SER A 1 90 ? 9.410 -8.371 3.700 1.00 98.19 90 SER A C 1
ATOM 695 O O . SER A 1 90 ? 10.300 -8.108 4.506 1.00 98.19 90 SER A O 1
ATOM 697 N N . TRP A 1 91 ? 8.227 -7.749 3.715 1.00 97.56 91 TRP A N 1
ATOM 698 C CA . TRP A 1 91 ? 7.824 -6.780 4.734 1.00 97.56 91 TRP A CA 1
ATOM 699 C C . TRP A 1 91 ? 7.154 -7.419 5.957 1.00 97.56 91 TRP A C 1
ATOM 701 O O . TRP A 1 91 ? 7.042 -6.747 6.981 1.00 97.56 91 TRP A O 1
ATOM 711 N N . LEU A 1 92 ? 6.697 -8.671 5.838 1.00 92.94 92 LEU A N 1
ATOM 712 C CA . LEU A 1 92 ? 5.966 -9.426 6.864 1.00 92.94 92 LEU A CA 1
ATOM 713 C C . LEU A 1 92 ? 6.906 -10.327 7.669 1.00 92.94 92 LEU A C 1
ATOM 715 O O . LEU A 1 92 ? 6.671 -10.451 8.890 1.00 92.94 92 LEU A O 1
#

pLDDT: mean 96.56, std 2.29, range [81.0, 98.31]

Radius of gyration: 13.29 Å; Cα contacts (8 Å, |Δi|>4): 122; chains: 1; bounding box: 26×27×34 Å

InterPro domains:
  IPR001719 AP endonuclease 2 [PTHR21445] (20-91)
  IPR013022 Xylose isomerase-like, TIM barrel domain [PF01261] (19-90)
  IPR018246 AP endonuclease 2, zinc binding site [PS00731] (26-42)
  IPR036237 Xylose isomerase-like superfamily [SSF51658] (17-91)

Foldseek 3Di:
DDFQPCLVVVVVVCVVVVVLVPAAADAQFADQDHPPPPDDAGAQAQPHRSHPPNSLVNCPDPSNVNYHYHYPHQADPVRHSVVSVVSSVVSD

Secondary structure (DSSP, 8-state):
---TT-HHHHHHHHHHTT-GGG--EEE--EESS-TTS----EE-TTSSSSHHHHHHHHHTSHHHHTSEEE--SPP-TTSSSHHHHHHHHTT-

Sequence (92 aa):
MWTTGNEASMLEKGRLLGYWDALAAVHFNDSKYPSGSCKDRHARIGQGYIGTKAMQELLCAPEFQQAVVVLETESGEDGTHRGDIELMRSWL

Nearest PDB structures (foldseek):
  8edd-assembly1_A  TM=8.387E-01  e=7.093E-06  Staphylococcus aureus
  4hno-assembly1_A  TM=8.317E-01  e=1.160E-05  Thermotoga maritima MSB8
  1xp3-assembly1_A  TM=7.893E-01  e=7.093E-06  Bacillus anthracis
  4k1g-assembly2_B  TM=7.975E-01  e=7.857E-04  Escherichia coli K-12
  2nqj-assembly1_A  TM=8.291E-01  e=1.826E-03  Escherichia coli

Organism: NCBI:txid1284355